Protein AF-A0AA91JWE4-F1 (afdb_monomer_lite)

Foldseek 3Di:
DPDDVVCCCQQAQVPDPDDDDDDDDDPDNLSQLCCLALPNQNNHPNGAHDPPGDGHPPRDQDPLSNLLNVLSVVLVVDPDPVVSVVSVVVSVVSCVVVVPDDDDDDDDDDDDDDPPDDDDVVVVCPPPPPDDPDDDPPPPCPVVVVVVVVVVPVPPDDD

Radius of gyration: 20.92 Å; chains: 1; bounding box: 67×50×46 Å

Secondary structure (DSSP, 8-state):
----HHHIIIIII---S---------SSGGGGHHHH-TTTT-SSSSPPPPTTSPP-TT----HHHHHHHHHHHHHHH---HHHHHHHHHHHHHHHHHH-SS----PPPP-----TT----GGGTGGGSS---TT---TTSSHHHHHHHHHHTSTTS---

Structure (mmCIF, N/CA/C/O backbone):
data_AF-A0AA91JWE4-F1
#
_entry.id   AF-A0AA91JWE4-F1
#
loop_
_atom_site.group_PDB
_atom_site.id
_atom_site.type_symbol
_atom_site.label_atom_id
_atom_site.label_alt_id
_atom_site.label_comp_id
_atom_site.label_asym_id
_atom_site.label_entity_id
_atom_site.label_seq_id
_atom_site.pdbx_PDB_ins_code
_atom_site.Cartn_x
_atom_site.Cartn_y
_atom_site.Cartn_z
_atom_site.occupancy
_atom_site.B_iso_or_equiv
_atom_site.auth_seq_id
_atom_site.auth_comp_id
_atom_site.auth_asym_id
_atom_site.auth_atom_id
_atom_site.pdbx_PDB_model_num
ATOM 1 N N . MET A 1 1 ? 2.831 29.459 9.853 1.00 46.38 1 MET A N 1
ATOM 2 C CA . MET A 1 1 ? 3.226 28.604 8.714 1.00 46.38 1 MET A CA 1
ATOM 3 C C . MET A 1 1 ? 2.037 28.577 7.768 1.00 46.38 1 MET A C 1
ATOM 5 O O . MET A 1 1 ? 0.937 28.346 8.254 1.00 46.38 1 MET A O 1
ATOM 9 N N . VAL A 1 2 ? 2.201 28.927 6.489 1.00 47.72 2 VAL A N 1
ATOM 10 C CA . VAL A 1 2 ? 1.085 28.862 5.530 1.00 47.72 2 VAL A CA 1
ATOM 11 C C . VAL A 1 2 ? 0.763 27.385 5.331 1.00 47.72 2 VAL A C 1
ATOM 13 O O . VAL A 1 2 ? 1.567 26.650 4.766 1.00 47.72 2 VAL A O 1
ATOM 16 N N . ASN A 1 3 ? -0.363 26.944 5.883 1.00 64.94 3 ASN A N 1
ATOM 17 C CA . ASN A 1 3 ? -0.840 25.581 5.717 1.00 64.94 3 ASN A CA 1
ATOM 18 C C . ASN A 1 3 ? -1.345 25.436 4.278 1.00 64.94 3 ASN A C 1
ATOM 20 O O . ASN A 1 3 ? -2.196 26.211 3.838 1.00 64.94 3 ASN A O 1
ATOM 24 N N . ASN A 1 4 ? -0.798 24.487 3.524 1.00 85.94 4 ASN A N 1
ATOM 25 C CA . ASN A 1 4 ? -1.328 24.171 2.206 1.00 85.94 4 ASN A CA 1
ATOM 26 C C . ASN A 1 4 ? -2.654 23.427 2.411 1.00 85.94 4 ASN A C 1
ATOM 28 O O . ASN A 1 4 ? -2.656 22.312 2.925 1.00 85.94 4 ASN A O 1
ATOM 32 N N . ALA A 1 5 ? -3.768 24.038 2.002 1.00 84.69 5 ALA A N 1
ATOM 33 C CA . ALA A 1 5 ? -5.109 23.486 2.195 1.00 84.69 5 ALA A CA 1
ATOM 34 C C . ALA A 1 5 ? -5.274 22.063 1.626 1.00 84.69 5 ALA A C 1
ATOM 36 O O . ALA A 1 5 ? -6.039 21.273 2.173 1.00 84.69 5 ALA A O 1
ATOM 37 N N . LEU A 1 6 ? -4.537 21.710 0.564 1.00 83.81 6 LEU A N 1
ATOM 38 C CA . LEU A 1 6 ? -4.532 20.352 0.020 1.00 83.81 6 LEU A CA 1
ATOM 39 C C . LEU A 1 6 ? -3.857 19.361 0.975 1.00 83.81 6 LEU A C 1
ATOM 41 O O . LEU A 1 6 ? -4.392 18.287 1.221 1.00 83.81 6 LEU A O 1
ATOM 45 N N . ILE A 1 7 ? -2.694 19.723 1.521 1.00 81.12 7 ILE A N 1
ATOM 46 C CA . ILE A 1 7 ? -1.947 18.878 2.465 1.00 81.12 7 ILE A CA 1
ATOM 47 C C . ILE A 1 7 ? -2.776 18.668 3.737 1.00 81.12 7 ILE A C 1
ATOM 49 O O . ILE A 1 7 ? -2.861 17.549 4.237 1.00 81.12 7 ILE A O 1
ATOM 53 N N . ASP A 1 8 ? -3.445 19.720 4.211 1.00 82.38 8 ASP A N 1
ATOM 54 C CA . ASP A 1 8 ? -4.335 19.648 5.369 1.00 82.38 8 ASP A CA 1
ATOM 55 C C . ASP A 1 8 ? -5.512 18.693 5.135 1.00 82.38 8 ASP A C 1
ATOM 57 O O . ASP A 1 8 ? -5.787 17.826 5.966 1.00 82.38 8 ASP A O 1
ATOM 61 N N . LYS A 1 9 ? -6.158 18.788 3.965 1.00 82.88 9 LYS A N 1
ATOM 62 C CA . LYS A 1 9 ? -7.246 17.879 3.594 1.00 82.88 9 LYS A CA 1
ATOM 63 C C . LYS A 1 9 ? -6.785 16.438 3.432 1.00 82.88 9 LYS A C 1
ATOM 65 O O . LYS A 1 9 ? -7.488 15.539 3.875 1.00 82.88 9 LYS A O 1
ATOM 70 N N . LEU A 1 10 ? -5.621 16.206 2.828 1.00 81.31 10 LEU A N 1
ATOM 71 C CA . LEU A 1 10 ? -5.119 14.855 2.583 1.00 81.31 10 LEU A CA 1
ATOM 72 C C . LEU A 1 10 ? -4.718 14.136 3.873 1.00 81.31 10 LEU A C 1
ATOM 74 O O . LEU A 1 10 ? -5.122 12.993 4.068 1.00 81.31 10 LEU A O 1
ATOM 78 N N . PHE A 1 11 ? -3.957 14.795 4.750 1.00 78.06 11 PHE A N 1
ATOM 79 C CA . PHE A 1 11 ? -3.302 14.120 5.876 1.00 78.06 11 PHE A CA 1
ATOM 80 C C . PHE A 1 11 ? -3.928 14.400 7.243 1.00 78.06 11 PHE A C 1
ATOM 82 O O . PHE A 1 11 ? -3.798 13.566 8.137 1.00 78.06 11 PHE A O 1
ATOM 89 N N . ASN A 1 12 ? -4.618 15.533 7.419 1.00 77.56 12 ASN A N 1
ATOM 90 C CA . ASN A 1 12 ? -5.164 15.921 8.722 1.00 77.56 12 ASN A CA 1
ATOM 91 C C . ASN A 1 12 ? -6.672 15.694 8.802 1.00 77.56 12 ASN A C 1
ATOM 93 O O . ASN A 1 12 ? -7.126 14.937 9.657 1.00 77.56 12 ASN A O 1
ATOM 97 N N . SER A 1 13 ? -7.453 16.363 7.946 1.00 78.44 13 SER A N 1
ATOM 98 C CA . SER A 1 13 ? -8.916 16.279 8.026 1.00 78.44 13 SER A CA 1
ATOM 99 C C . SER A 1 13 ? -9.487 15.051 7.325 1.00 78.44 13 SER A C 1
ATOM 101 O O . SER A 1 13 ? -10.559 14.600 7.716 1.00 78.44 13 SER A O 1
ATOM 103 N N . GLN A 1 14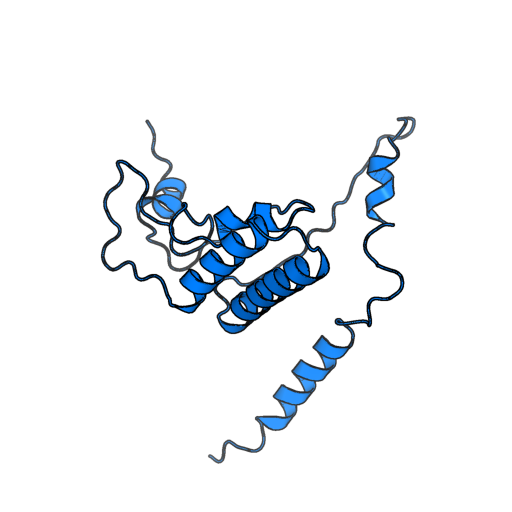 ? -8.792 14.527 6.306 1.00 80.06 14 GLN A N 1
ATOM 104 C CA . GLN A 1 14 ? -9.292 13.472 5.412 1.00 80.06 14 GLN A CA 1
ATOM 105 C C . GLN A 1 14 ? -10.677 13.803 4.826 1.00 80.06 14 GLN A C 1
ATOM 107 O O . GLN A 1 14 ? -11.501 12.929 4.581 1.00 80.06 14 GLN A O 1
ATOM 112 N N . ASP A 1 15 ? -10.922 15.099 4.606 1.00 81.50 15 ASP A N 1
ATOM 113 C CA . ASP A 1 15 ? -12.170 15.644 4.065 1.00 81.50 15 ASP A CA 1
ATOM 114 C C . ASP A 1 15 ? -12.123 15.661 2.529 1.00 81.50 15 ASP A C 1
ATOM 116 O O . ASP A 1 15 ? -11.928 16.709 1.896 1.00 81.50 15 ASP A O 1
ATOM 120 N N . TRP A 1 16 ? -12.194 14.464 1.946 1.00 84.62 16 TRP A N 1
ATOM 121 C CA . TRP A 1 16 ? -12.214 14.214 0.507 1.00 84.62 16 TRP A CA 1
ATOM 122 C C . TRP A 1 16 ? -12.920 12.890 0.193 1.00 84.62 16 TRP A C 1
ATOM 124 O O . TRP A 1 16 ? -12.806 11.919 0.933 1.00 84.62 16 TRP A O 1
ATOM 134 N N . GLU A 1 17 ? -13.616 12.825 -0.942 1.00 84.12 17 GLU A N 1
ATOM 135 C CA . GLU A 1 17 ? -14.265 11.600 -1.424 1.00 84.12 17 GLU A CA 1
ATOM 136 C C . GLU A 1 17 ? -13.304 10.712 -2.219 1.00 84.12 17 GLU A C 1
ATOM 138 O O . GLU A 1 17 ? -13.427 9.489 -2.233 1.00 84.12 17 GLU A O 1
ATOM 143 N N . THR A 1 18 ? -12.341 11.312 -2.922 1.00 85.50 18 THR A N 1
ATOM 144 C CA . THR A 1 18 ? -11.293 10.589 -3.653 1.00 85.50 18 THR A CA 1
ATOM 145 C C . THR A 1 18 ? -10.032 11.438 -3.751 1.00 85.50 18 THR A C 1
ATOM 147 O O . THR A 1 18 ? -10.098 12.640 -4.002 1.00 85.50 18 THR A O 1
ATOM 150 N N . SER A 1 19 ? -8.875 10.798 -3.602 1.00 83.31 19 SER A N 1
ATOM 151 C CA . SER A 1 19 ? -7.570 11.399 -3.857 1.00 83.31 19 SER A CA 1
ATOM 152 C C . SER A 1 19 ? -6.852 10.643 -4.975 1.00 83.31 19 SER A C 1
ATOM 154 O O . SER A 1 19 ? -7.010 9.433 -5.146 1.00 83.31 19 SER A 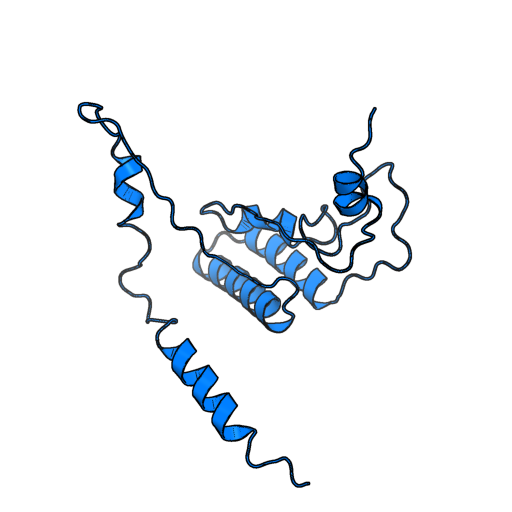O 1
ATOM 156 N N . PHE A 1 20 ? -6.087 11.377 -5.781 1.00 85.25 20 PHE A N 1
ATOM 157 C CA . PHE A 1 20 ? -5.212 10.798 -6.792 1.00 85.25 20 PHE A CA 1
ATOM 158 C C . PHE A 1 20 ? -3.767 10.978 -6.349 1.00 85.25 20 PHE A C 1
ATOM 160 O O . PHE A 1 20 ? -3.337 12.090 -6.043 1.00 85.25 20 PHE A O 1
ATOM 167 N N . GLY A 1 21 ? -3.021 9.881 -6.331 1.00 80.25 21 GLY A N 1
ATOM 168 C CA . GLY A 1 21 ? -1.642 9.868 -5.883 1.00 80.25 21 GLY A CA 1
ATOM 169 C C . GLY A 1 21 ? -0.816 8.832 -6.622 1.00 80.25 21 GLY A C 1
ATOM 170 O O . GLY A 1 21 ? -1.332 7.924 -7.274 1.00 80.25 21 GLY A O 1
ATOM 171 N N . SER A 1 22 ? 0.495 8.982 -6.502 1.00 78.56 22 SER A N 1
ATOM 172 C CA . SER A 1 22 ? 1.475 8.014 -6.971 1.00 78.56 22 SER A CA 1
ATOM 173 C C . SER A 1 22 ? 2.345 7.594 -5.801 1.00 78.56 22 SER A C 1
ATOM 175 O O . SER A 1 22 ? 2.798 8.447 -5.039 1.00 78.56 22 SER A O 1
ATOM 177 N N . PHE A 1 23 ? 2.635 6.306 -5.708 1.00 75.75 23 PHE A N 1
ATOM 178 C CA . PHE A 1 23 ? 3.608 5.765 -4.774 1.00 75.75 23 PHE A CA 1
ATOM 179 C C . PHE A 1 23 ? 4.660 4.991 -5.555 1.00 75.75 23 PHE A C 1
ATOM 181 O O . PHE A 1 23 ? 4.397 4.442 -6.627 1.00 75.75 23 PHE A O 1
ATOM 188 N N . LEU A 1 24 ? 5.869 4.991 -5.015 1.00 73.62 24 LEU A N 1
ATOM 189 C CA . LEU A 1 24 ? 6.975 4.219 -5.546 1.00 73.62 24 LEU A CA 1
ATOM 190 C C . LEU A 1 24 ? 7.173 3.017 -4.634 1.00 73.62 24 LEU A C 1
ATOM 192 O O . LEU A 1 24 ? 7.126 3.144 -3.414 1.00 73.62 24 LEU A O 1
ATOM 196 N N . SER A 1 25 ? 7.382 1.860 -5.247 1.00 74.81 25 SER A N 1
ATOM 197 C CA . SER A 1 25 ? 7.871 0.669 -4.565 1.00 74.81 25 SER A CA 1
ATOM 198 C C . SER A 1 25 ? 9.311 0.451 -4.982 1.00 74.81 25 SER A C 1
ATOM 200 O O . SER A 1 25 ? 9.652 0.648 -6.152 1.00 74.81 25 SER A O 1
ATOM 202 N N . SER A 1 26 ? 10.137 -0.007 -4.053 1.00 78.50 26 SER A N 1
ATOM 203 C CA . SER A 1 26 ? 11.409 -0.625 -4.406 1.00 78.50 26 SER A CA 1
ATOM 204 C C . SER A 1 26 ? 11.190 -2.070 -4.867 1.00 78.50 26 SER A C 1
ATOM 206 O O . SER A 1 26 ? 10.056 -2.546 -4.990 1.00 78.50 26 SER A O 1
ATOM 208 N N . LEU A 1 27 ? 12.294 -2.774 -5.117 1.00 83.75 27 LEU A N 1
ATOM 209 C CA . LEU A 1 27 ? 12.305 -4.219 -5.345 1.00 83.75 27 LEU A CA 1
ATOM 210 C C . LEU A 1 27 ? 11.900 -5.002 -4.086 1.00 83.75 27 LEU A C 1
ATOM 212 O O . LEU A 1 27 ? 11.424 -6.131 -4.186 1.00 83.75 27 LEU A O 1
ATOM 216 N N . GLU A 1 28 ? 12.103 -4.411 -2.911 1.00 86.88 28 GLU A N 1
ATOM 217 C CA . GLU A 1 28 ? 11.710 -4.985 -1.632 1.00 86.88 28 GLU A CA 1
ATOM 218 C C . GLU A 1 28 ? 10.211 -4.689 -1.384 1.00 86.88 28 GLU A C 1
ATOM 220 O O . GLU A 1 28 ? 9.819 -3.520 -1.385 1.00 86.88 28 GLU A O 1
ATOM 225 N N . PRO A 1 29 ? 9.337 -5.712 -1.248 1.00 86.31 29 PRO A N 1
ATOM 226 C CA . PRO A 1 29 ? 7.895 -5.476 -1.143 1.00 86.31 29 PRO A CA 1
ATOM 227 C C . PRO A 1 29 ? 7.431 -4.862 0.188 1.00 86.31 29 PRO A C 1
ATOM 229 O O . PRO A 1 29 ? 6.355 -4.259 0.226 1.00 86.31 29 PRO A O 1
ATOM 232 N N . ASN A 1 30 ? 8.196 -5.013 1.273 1.00 89.12 30 ASN A N 1
ATOM 233 C CA . ASN A 1 30 ? 7.914 -4.411 2.578 1.00 89.12 30 ASN A CA 1
ATOM 234 C C . ASN A 1 30 ? 8.066 -2.883 2.581 1.00 89.12 30 ASN A C 1
ATOM 236 O O . ASN A 1 30 ? 7.495 -2.236 3.455 1.00 89.12 30 ASN A O 1
ATOM 240 N N . ASP A 1 31 ? 8.753 -2.282 1.608 1.00 85.75 31 ASP A N 1
ATOM 241 C CA . ASP A 1 31 ? 8.809 -0.819 1.455 1.00 85.75 31 ASP A CA 1
ATOM 242 C C . ASP A 1 31 ? 7.407 -0.197 1.316 1.00 85.75 31 ASP A C 1
ATOM 244 O O . ASP A 1 31 ? 7.188 0.966 1.658 1.00 85.75 31 ASP A O 1
ATOM 248 N N . LEU A 1 32 ? 6.418 -0.985 0.882 1.00 80.44 32 LEU A N 1
ATOM 249 C CA . LEU A 1 32 ? 5.015 -0.578 0.827 1.00 80.44 32 LEU A CA 1
ATOM 250 C C . LEU A 1 32 ? 4.241 -0.808 2.134 1.00 80.44 32 LEU A C 1
ATOM 252 O O . LEU A 1 32 ? 3.061 -0.474 2.188 1.00 80.44 32 LEU A O 1
ATOM 256 N N . ALA A 1 33 ? 4.843 -1.330 3.204 1.00 85.94 33 ALA A N 1
ATOM 257 C CA . ALA A 1 33 ? 4.144 -1.559 4.473 1.00 85.94 33 ALA A CA 1
ATOM 258 C C . ALA A 1 33 ? 3.515 -0.267 5.020 1.00 85.94 33 ALA A C 1
ATOM 260 O O . ALA A 1 33 ? 2.388 -0.281 5.515 1.00 85.94 33 ALA A O 1
ATOM 261 N N . GLY A 1 34 ? 4.199 0.870 4.854 1.00 80.25 34 GLY A N 1
ATOM 262 C CA . GLY A 1 34 ? 3.690 2.191 5.233 1.00 80.25 34 GLY A CA 1
ATOM 263 C C . GLY A 1 34 ? 2.502 2.679 4.399 1.00 80.25 34 GLY A C 1
ATOM 264 O O . GLY A 1 34 ? 1.889 3.673 4.756 1.00 80.25 34 GLY A O 1
ATOM 265 N N . VAL A 1 35 ? 2.150 2.010 3.298 1.00 80.19 35 VAL A N 1
ATOM 266 C CA . VAL A 1 35 ? 0.922 2.279 2.529 1.00 80.19 35 VAL A CA 1
ATOM 267 C C . VAL A 1 35 ? -0.269 1.511 3.103 1.00 80.19 35 VAL A C 1
ATOM 269 O O . VAL A 1 35 ? -1.383 2.024 3.098 1.00 80.19 35 VAL A O 1
ATOM 272 N N . TRP A 1 36 ? -0.033 0.295 3.599 1.00 81.75 36 TRP A N 1
ATOM 273 C CA . TRP A 1 36 ? -1.083 -0.667 3.944 1.00 81.75 36 TRP A CA 1
ATOM 274 C C . TRP A 1 36 ? -1.345 -0.827 5.442 1.00 81.75 36 TRP A C 1
ATOM 276 O O . TRP A 1 36 ? -2.345 -1.423 5.835 1.00 81.75 36 TRP A O 1
ATOM 286 N N . THR A 1 37 ? -0.442 -0.343 6.292 1.00 81.19 37 THR A N 1
ATOM 287 C CA . THR A 1 37 ? -0.584 -0.463 7.744 1.00 81.19 37 THR A CA 1
ATOM 288 C C . THR A 1 37 ? -1.413 0.689 8.308 1.00 81.19 37 THR A C 1
ATOM 290 O O . THR A 1 37 ? -0.999 1.847 8.315 1.00 81.19 37 THR A O 1
ATOM 293 N N . ALA A 1 38 ? -2.584 0.344 8.842 1.00 75.56 38 ALA A N 1
ATOM 294 C CA . ALA A 1 38 ? -3.535 1.290 9.419 1.00 75.56 38 ALA A CA 1
ATOM 295 C C . ALA A 1 38 ? -2.961 2.098 10.600 1.00 75.56 38 ALA A C 1
ATOM 297 O O . ALA A 1 38 ? -3.363 3.233 10.834 1.00 75.56 38 ALA A O 1
ATOM 298 N N . GLU A 1 39 ? -2.058 1.507 11.385 1.00 70.44 39 GLU A N 1
ATOM 299 C CA . GLU A 1 39 ? -1.532 2.099 12.626 1.00 70.44 39 GLU A CA 1
ATOM 300 C C . GLU A 1 39 ? -0.347 3.048 12.369 1.00 70.44 39 GLU A C 1
ATOM 302 O O . GLU A 1 39 ? -0.240 4.087 13.018 1.00 70.44 39 GLU A O 1
ATOM 307 N N . ASN A 1 40 ? 0.493 2.757 11.369 1.00 62.03 40 ASN A N 1
ATOM 308 C CA . ASN A 1 40 ? 1.755 3.469 11.123 1.00 62.03 40 ASN A CA 1
ATOM 309 C C . ASN A 1 40 ? 1.641 4.611 10.094 1.00 62.03 40 ASN A C 1
ATOM 311 O O . ASN A 1 40 ? 2.631 4.971 9.460 1.00 62.03 40 ASN A O 1
ATOM 315 N N . GLY A 1 41 ? 0.453 5.199 9.929 1.00 57.81 41 GLY A N 1
ATOM 316 C CA . GLY A 1 41 ? 0.258 6.342 9.034 1.00 57.81 41 GLY A CA 1
ATOM 317 C C . GLY A 1 41 ? 0.174 5.960 7.554 1.00 57.81 41 GLY A C 1
ATOM 318 O O . GLY A 1 41 ? 0.803 6.618 6.727 1.00 57.81 41 GLY A O 1
ATOM 319 N N . GLY A 1 42 ? -0.620 4.925 7.242 1.00 60.38 42 GLY A N 1
ATOM 320 C CA . GLY A 1 42 ? -0.936 4.434 5.893 1.00 60.38 42 GLY A CA 1
ATOM 321 C C . GLY A 1 42 ? -1.027 5.529 4.827 1.00 60.38 42 GLY A C 1
ATOM 322 O O . GLY A 1 42 ? -1.995 6.264 4.807 1.00 60.38 42 GLY A O 1
ATOM 323 N N . LEU A 1 43 ? -0.061 5.640 3.913 1.00 64.94 43 LEU A N 1
ATOM 324 C CA . LEU A 1 43 ? 0.083 6.773 2.975 1.00 64.94 43 LEU A CA 1
ATOM 325 C C . LEU A 1 43 ? -1.098 7.043 2.015 1.00 64.94 43 LEU A C 1
ATOM 327 O O . LEU A 1 43 ? -1.085 8.076 1.346 1.00 64.94 43 LEU A O 1
ATOM 331 N N . LEU A 1 44 ? -2.082 6.143 1.891 1.00 67.06 44 LEU A N 1
ATOM 332 C CA . LEU A 1 44 ? -3.142 6.249 0.873 1.00 67.06 44 LEU A CA 1
ATOM 333 C C . LEU A 1 44 ? -4.567 6.193 1.415 1.00 67.06 44 LEU A C 1
ATOM 335 O O . LEU A 1 44 ? -5.420 6.935 0.930 1.00 67.06 44 LEU A O 1
ATOM 339 N N . PHE A 1 45 ? -4.857 5.309 2.368 1.00 69.31 45 PHE A N 1
ATOM 340 C CA . PHE A 1 45 ? -6.223 5.098 2.829 1.00 69.31 45 PHE A CA 1
ATOM 341 C C . PHE A 1 45 ? -6.261 4.881 4.340 1.00 69.31 45 PHE A C 1
ATOM 343 O O . PHE A 1 45 ? -5.375 4.252 4.911 1.00 69.31 45 PHE A O 1
ATOM 350 N N . ASN A 1 46 ? -7.295 5.440 4.974 1.00 78.69 46 ASN A N 1
ATOM 351 C CA . ASN A 1 46 ? -7.583 5.281 6.399 1.00 78.69 46 ASN A CA 1
ATOM 352 C C . ASN A 1 46 ? -6.408 5.645 7.334 1.00 78.69 46 ASN A C 1
ATOM 354 O O . ASN A 1 46 ? -6.142 4.958 8.322 1.00 78.69 46 ASN A O 1
ATOM 358 N N . LEU A 1 47 ? -5.718 6.746 7.024 1.00 77.31 47 LEU A N 1
ATOM 359 C CA . LEU A 1 47 ? -4.587 7.296 7.778 1.00 77.31 47 LEU A CA 1
ATOM 360 C C . LEU A 1 47 ? -4.922 7.424 9.275 1.00 77.31 47 LEU A C 1
ATOM 362 O O . LEU A 1 47 ? -5.924 8.047 9.644 1.00 77.31 47 LEU A O 1
ATOM 366 N N . SER A 1 48 ? -4.071 6.871 10.145 1.00 78.69 48 SER A N 1
ATOM 367 C CA . SER A 1 48 ? -4.151 7.128 11.584 1.00 78.69 48 SER A CA 1
ATOM 368 C C . SER A 1 48 ? -3.829 8.600 11.891 1.00 78.69 48 SER A C 1
ATOM 370 O O . SER A 1 48 ? -2.995 9.212 11.217 1.00 78.69 48 SER A O 1
ATOM 372 N N . PRO A 1 49 ? -4.484 9.206 12.901 1.00 75.81 49 PRO A N 1
ATOM 373 C CA . PRO A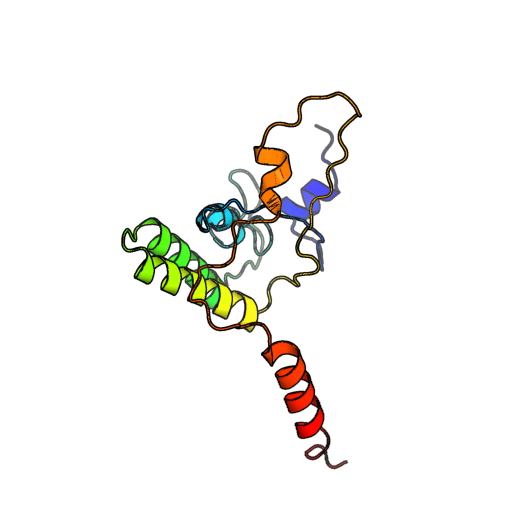 1 49 ? -4.163 10.567 13.306 1.00 75.81 49 PRO A CA 1
ATOM 374 C C . PRO A 1 49 ? -2.733 10.616 13.858 1.00 75.81 49 PRO A C 1
ATOM 376 O O . PRO A 1 49 ? -2.379 9.848 14.754 1.00 75.81 49 PRO A O 1
ATOM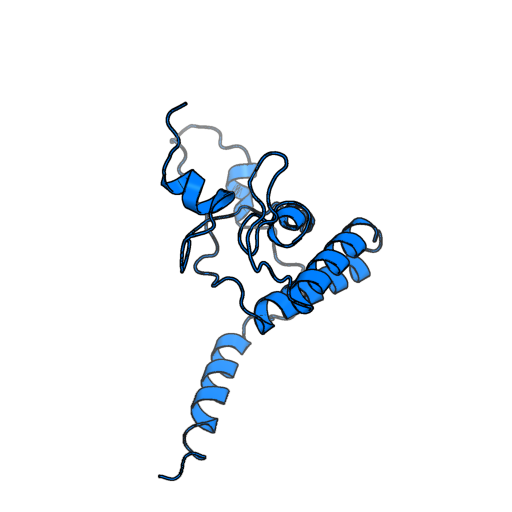 379 N N . GLN A 1 50 ? -1.911 11.526 13.332 1.00 71.75 50 GLN A N 1
ATOM 380 C CA . GLN A 1 50 ? -0.537 11.697 13.803 1.00 71.75 50 GLN A CA 1
ATOM 381 C C . GLN A 1 50 ? -0.487 12.343 15.196 1.00 71.75 50 GLN A C 1
ATOM 383 O O . GLN A 1 50 ? -1.403 13.059 15.612 1.00 71.75 50 GLN A O 1
ATOM 388 N N . ALA A 1 51 ? 0.612 12.116 15.919 1.00 71.31 51 ALA A N 1
ATOM 389 C CA . ALA A 1 51 ? 0.829 12.703 17.237 1.00 71.31 51 ALA A CA 1
ATOM 390 C C . ALA A 1 51 ? 0.715 14.239 17.182 1.00 71.31 51 ALA A C 1
ATOM 392 O O . ALA A 1 51 ? 1.395 14.897 16.399 1.00 71.31 51 ALA A O 1
ATOM 393 N N . GLY A 1 52 ? -0.158 14.810 18.017 1.00 71.62 52 GLY A N 1
ATOM 394 C CA . GLY A 1 52 ? -0.429 16.254 18.051 1.00 71.62 52 GLY A CA 1
ATOM 395 C C . GLY A 1 52 ? -1.575 16.723 17.144 1.00 71.62 52 GLY A C 1
ATOM 396 O O . GLY A 1 52 ? -1.967 17.886 17.232 1.00 71.62 52 GLY A O 1
ATOM 397 N N . HIS A 1 53 ? -2.159 15.839 16.330 1.00 69.25 53 HIS A N 1
ATOM 398 C CA . HIS A 1 53 ? -3.335 16.137 15.512 1.00 69.25 53 HIS A CA 1
ATOM 399 C C . HIS A 1 53 ? -4.630 15.683 16.195 1.00 69.25 53 HIS A C 1
ATOM 401 O O . HIS A 1 53 ? -4.637 14.825 17.080 1.00 69.25 53 HIS A O 1
ATOM 407 N N . LYS A 1 54 ? -5.756 16.295 15.805 1.00 70.75 54 LYS A N 1
ATOM 408 C CA . LYS A 1 54 ? -7.070 15.925 16.344 1.00 70.75 54 LYS A CA 1
ATOM 409 C C . LYS A 1 54 ? -7.412 14.484 15.932 1.00 70.75 54 LYS A C 1
ATOM 411 O O . LYS A 1 54 ? -7.165 14.128 14.780 1.00 70.75 54 LYS A O 1
ATOM 416 N N . PRO A 1 55 ? -8.015 13.675 16.821 1.00 75.19 55 PRO A N 1
ATOM 417 C CA . PRO A 1 55 ? -8.521 12.363 16.444 1.00 75.19 55 PRO A CA 1
ATOM 418 C C . PRO A 1 55 ? -9.526 12.468 15.296 1.00 75.19 55 PRO A C 1
ATOM 420 O O . PRO A 1 55 ? -10.387 13.352 15.296 1.00 75.19 55 PRO A O 1
ATOM 423 N N . ILE A 1 56 ? -9.447 11.536 14.351 1.00 77.44 56 ILE A N 1
ATOM 424 C CA . ILE A 1 56 ? -10.419 11.426 13.264 1.00 77.44 56 ILE A CA 1
ATOM 425 C C . ILE A 1 56 ? -11.677 10.775 13.833 1.00 77.44 56 ILE A C 1
ATOM 427 O O . ILE A 1 56 ? -11.652 9.630 14.293 1.00 77.44 56 ILE A O 1
ATOM 431 N N . GLN A 1 57 ? -12.780 11.518 13.846 1.00 75.88 57 GLN A N 1
ATOM 432 C CA . GLN A 1 57 ? -14.043 11.025 14.384 1.00 75.88 57 GLN A CA 1
ATOM 433 C C . GLN A 1 57 ? -14.605 9.908 13.501 1.00 75.88 57 GLN A C 1
ATOM 435 O O . GLN A 1 57 ? -14.670 10.040 12.284 1.00 75.88 57 GLN A O 1
ATOM 440 N N . GLY A 1 58 ? -15.031 8.804 14.119 1.00 79.12 58 GLY A N 1
ATOM 441 C CA . GLY A 1 58 ? -15.697 7.710 13.407 1.00 79.12 58 GLY A CA 1
ATOM 442 C C . GLY A 1 58 ? -14.784 6.835 12.543 1.00 79.12 58 GLY A C 1
ATOM 443 O O . GLY A 1 58 ? -15.304 6.002 11.801 1.00 79.12 58 GLY A O 1
ATOM 444 N N . ARG A 1 59 ? -13.453 6.975 12.652 1.00 82.12 59 ARG A N 1
ATOM 445 C CA . ARG A 1 59 ? -12.498 6.091 11.974 1.00 82.12 59 ARG A CA 1
ATOM 446 C C . ARG A 1 59 ? -12.762 4.629 12.347 1.00 82.12 59 ARG A C 1
ATOM 448 O O . ARG A 1 59 ? -12.839 4.289 13.527 1.00 82.12 59 ARG A O 1
ATOM 455 N N . LYS A 1 60 ? -12.860 3.761 11.340 1.00 84.88 60 LYS A N 1
ATOM 456 C CA . LYS A 1 60 ? -12.971 2.308 11.501 1.00 84.88 60 LYS A CA 1
ATOM 457 C C . LYS A 1 60 ? -11.934 1.644 10.614 1.00 84.88 60 LYS A C 1
ATOM 459 O O . LYS A 1 60 ? -11.887 1.925 9.423 1.00 84.88 60 LYS A O 1
ATOM 464 N N . VAL A 1 61 ? -11.120 0.777 11.199 1.00 88.25 61 VAL A N 1
ATOM 465 C CA . VAL A 1 61 ? -10.220 -0.101 10.449 1.00 88.25 61 VAL A CA 1
ATOM 466 C C . VAL A 1 61 ? -11.010 -1.353 10.112 1.00 88.25 61 VAL A C 1
ATOM 468 O O . VAL A 1 61 ? -11.594 -1.966 11.004 1.00 88.25 61 VAL A O 1
ATOM 471 N N . ALA A 1 62 ? -11.096 -1.686 8.829 1.00 89.44 62 ALA A N 1
ATOM 472 C CA . ALA A 1 62 ? -11.793 -2.891 8.406 1.00 89.44 62 ALA A CA 1
ATOM 473 C C . ALA A 1 62 ? -10.955 -4.140 8.722 1.00 89.44 62 ALA A C 1
ATOM 475 O O . ALA A 1 62 ? -9.726 -4.082 8.736 1.00 89.44 62 ALA A O 1
ATOM 476 N N . ASP A 1 63 ? -11.606 -5.288 8.915 1.00 92.44 63 ASP A N 1
ATOM 477 C CA . ASP A 1 63 ? -10.904 -6.533 9.263 1.00 92.44 63 ASP A CA 1
ATOM 478 C C . ASP A 1 63 ? -9.859 -6.924 8.210 1.00 92.44 63 ASP A C 1
ATOM 480 O O . ASP A 1 63 ? -8.754 -7.338 8.553 1.00 92.44 63 ASP A O 1
ATOM 484 N N . TRP A 1 64 ? -10.173 -6.725 6.926 1.00 91.62 64 TRP A N 1
ATOM 485 C CA . TRP A 1 64 ? -9.250 -6.991 5.822 1.00 91.62 64 TRP A CA 1
ATOM 486 C C . TRP A 1 64 ? -8.027 -6.066 5.838 1.00 91.62 64 TRP A C 1
ATOM 488 O O . TRP A 1 64 ? -6.932 -6.490 5.486 1.00 91.62 64 TRP A O 1
ATOM 498 N N . GLU A 1 65 ? -8.193 -4.814 6.264 1.00 89.69 65 GLU A N 1
ATOM 499 C CA . GLU A 1 65 ? -7.111 -3.831 6.352 1.00 89.69 65 GLU A CA 1
ATOM 500 C C . GLU A 1 65 ? -6.174 -4.181 7.511 1.00 89.69 65 GLU A C 1
ATOM 502 O O . GLU A 1 65 ? -4.953 -4.219 7.348 1.00 89.69 65 GLU A O 1
ATOM 507 N N . ALA A 1 66 ? -6.752 -4.521 8.667 1.00 90.25 66 ALA A N 1
ATOM 508 C CA . ALA A 1 66 ? -5.995 -5.026 9.803 1.00 90.25 66 ALA A CA 1
ATOM 509 C C . ALA A 1 66 ? -5.237 -6.312 9.437 1.00 90.25 66 ALA A C 1
ATOM 511 O O . ALA A 1 66 ? -4.087 -6.487 9.840 1.00 90.25 66 ALA A O 1
ATOM 512 N N . GLU A 1 67 ? -5.854 -7.196 8.650 1.00 93.06 67 GLU A N 1
ATOM 513 C CA . GLU A 1 67 ? -5.226 -8.434 8.196 1.00 93.06 67 GLU A CA 1
ATOM 514 C C . GLU A 1 67 ? -4.042 -8.181 7.261 1.00 93.06 67 GLU A C 1
ATOM 516 O O . GLU A 1 67 ? -2.974 -8.756 7.467 1.00 93.06 67 GLU A O 1
ATOM 521 N N . ILE A 1 68 ? -4.166 -7.257 6.302 1.00 91.88 68 ILE A N 1
ATOM 522 C CA . ILE A 1 68 ? -3.027 -6.852 5.469 1.00 91.88 68 ILE A CA 1
ATOM 523 C C . ILE A 1 68 ? -1.881 -6.324 6.351 1.00 91.88 68 ILE A C 1
ATOM 525 O O . ILE A 1 68 ? -0.731 -6.722 6.157 1.00 91.88 68 ILE A O 1
ATOM 529 N N . GLY A 1 69 ? -2.170 -5.495 7.359 1.00 90.31 69 GLY A N 1
ATOM 530 C CA . GLY A 1 69 ? -1.150 -5.005 8.295 1.00 90.31 69 GLY A CA 1
ATOM 531 C C . GLY A 1 69 ? -0.429 -6.121 9.068 1.00 90.31 69 GLY A C 1
ATOM 532 O O . GLY A 1 69 ? 0.794 -6.065 9.255 1.00 90.31 69 GLY A O 1
ATOM 533 N N . LYS A 1 70 ? -1.153 -7.176 9.469 1.00 92.94 70 LYS A N 1
ATOM 534 C CA . LYS A 1 70 ? -0.552 -8.370 10.087 1.00 92.94 70 LYS A CA 1
ATOM 535 C C . LYS A 1 70 ? 0.325 -9.133 9.102 1.00 92.94 70 LYS A C 1
ATOM 537 O O . LYS A 1 70 ? 1.440 -9.496 9.464 1.00 92.94 70 LYS A O 1
ATOM 542 N N . LEU A 1 71 ? -0.143 -9.340 7.873 1.00 94.69 71 LEU A N 1
ATOM 543 C CA . LEU A 1 71 ? 0.610 -10.035 6.827 1.00 94.69 71 LEU A CA 1
ATOM 544 C C . LEU A 1 71 ? 1.916 -9.304 6.491 1.00 94.69 71 LEU A C 1
ATOM 546 O O . LEU A 1 71 ? 2.952 -9.948 6.377 1.00 94.69 71 LEU A O 1
ATOM 550 N N . TYR A 1 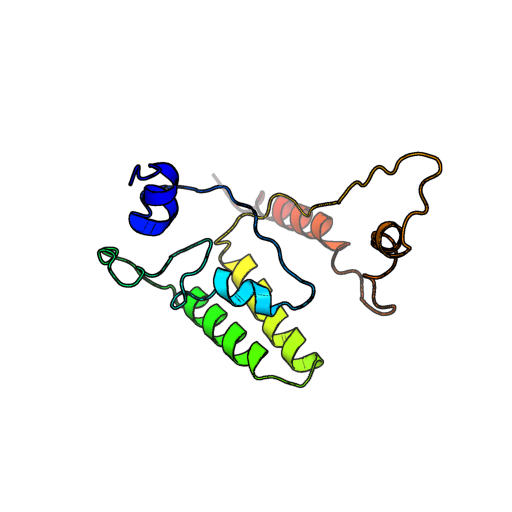72 ? 1.913 -7.969 6.415 1.00 92.31 72 TYR A N 1
ATOM 551 C CA . TYR A 1 72 ? 3.148 -7.188 6.256 1.00 92.31 72 TYR A CA 1
ATOM 552 C C . TYR A 1 72 ? 4.113 -7.390 7.432 1.00 92.31 72 TYR A C 1
ATOM 554 O O . TYR A 1 72 ? 5.303 -7.621 7.230 1.00 92.31 72 TYR A O 1
ATOM 562 N N . SER A 1 73 ? 3.597 -7.385 8.664 1.00 92.25 73 SER A N 1
ATOM 563 C CA . SER A 1 73 ? 4.416 -7.638 9.857 1.00 92.25 73 SER A CA 1
ATOM 564 C C . SER A 1 73 ? 5.010 -9.054 9.866 1.00 92.25 73 SER A C 1
ATOM 566 O O . SER A 1 73 ? 6.168 -9.234 10.235 1.00 92.25 73 SER A O 1
ATOM 568 N N . GLN A 1 74 ? 4.239 -10.054 9.429 1.00 94.88 74 GLN A N 1
ATOM 569 C CA . GLN A 1 74 ? 4.696 -11.437 9.272 1.00 94.88 74 GLN A CA 1
ATOM 570 C C . GLN A 1 74 ? 5.745 -11.565 8.163 1.00 94.88 74 GLN A C 1
ATOM 572 O O . GLN A 1 74 ? 6.773 -12.204 8.366 1.00 94.88 74 GLN A O 1
ATOM 577 N N . ALA A 1 75 ? 5.526 -10.928 7.010 1.00 93.81 75 ALA A N 1
ATOM 578 C CA . ALA A 1 75 ? 6.459 -10.958 5.889 1.00 93.81 75 ALA A CA 1
ATOM 579 C C . ALA A 1 75 ? 7.813 -10.324 6.238 1.00 93.81 75 ALA A C 1
ATOM 581 O O . ALA A 1 75 ? 8.845 -10.808 5.778 1.00 93.81 75 ALA A O 1
ATOM 582 N N . ALA A 1 76 ? 7.819 -9.286 7.081 1.00 92.81 76 ALA A N 1
ATOM 583 C CA . ALA A 1 76 ? 9.039 -8.659 7.584 1.00 92.81 76 ALA A CA 1
ATOM 584 C C . ALA A 1 76 ? 9.859 -9.573 8.517 1.00 92.81 76 ALA A C 1
ATOM 586 O O . ALA A 1 76 ? 11.065 -9.378 8.661 1.00 92.81 76 ALA A O 1
ATOM 587 N N . GLN A 1 77 ? 9.219 -10.558 9.154 1.00 94.94 77 GLN A N 1
ATOM 588 C CA . GLN A 1 77 ? 9.846 -11.504 10.087 1.00 94.94 77 GLN A CA 1
ATOM 589 C C . GLN A 1 77 ? 10.169 -12.864 9.443 1.00 94.94 77 GLN A C 1
ATOM 591 O O . GLN A 1 77 ? 10.815 -13.700 10.074 1.00 94.94 77 GLN A O 1
ATOM 596 N N . GLU A 1 78 ? 9.725 -13.102 8.206 1.00 96.69 78 GLU A N 1
ATOM 597 C CA . GLU A 1 78 ? 9.943 -14.353 7.478 1.00 96.69 78 GLU A CA 1
ATOM 598 C C . GLU A 1 78 ? 11.227 -14.292 6.637 1.00 96.69 78 GLU A C 1
ATOM 600 O O . GLU A 1 78 ? 11.425 -13.391 5.818 1.00 96.69 78 GLU A O 1
ATOM 605 N N . PHE A 1 79 ? 12.089 -15.294 6.817 1.00 94.94 79 PHE A N 1
ATOM 606 C CA . PHE A 1 79 ? 13.389 -15.393 6.149 1.00 94.94 79 PHE A CA 1
ATOM 607 C C . PHE A 1 79 ? 13.376 -16.380 4.977 1.00 94.94 79 PHE A C 1
ATOM 609 O O . PHE A 1 79 ? 14.241 -16.303 4.104 1.00 94.94 79 PHE A O 1
ATOM 616 N N . ASP A 1 80 ? 12.406 -17.295 4.931 1.00 97.12 80 ASP A N 1
ATOM 617 C CA . ASP A 1 80 ? 12.199 -18.185 3.794 1.00 97.12 80 ASP A CA 1
ATOM 618 C C . ASP A 1 80 ? 11.532 -17.427 2.638 1.00 97.12 80 ASP A C 1
ATOM 620 O O . ASP A 1 80 ? 10.417 -16.910 2.750 1.00 97.12 80 ASP A O 1
ATOM 624 N N . GLU A 1 81 ? 12.211 -17.369 1.493 1.00 94.56 81 GLU A N 1
ATOM 625 C CA . GLU A 1 81 ? 11.749 -16.598 0.338 1.00 94.56 81 GLU A CA 1
ATOM 626 C C . GLU A 1 81 ? 10.407 -17.100 -0.213 1.00 94.56 81 GLU A C 1
ATOM 628 O O . GLU A 1 81 ? 9.553 -16.294 -0.597 1.00 94.56 81 GLU A O 1
ATOM 633 N N . ALA A 1 82 ? 10.189 -18.418 -0.237 1.00 96.56 82 ALA A N 1
ATOM 634 C CA . ALA A 1 82 ? 8.969 -19.003 -0.778 1.00 96.56 82 ALA A CA 1
ATOM 635 C C . ALA A 1 82 ? 7.766 -18.698 0.123 1.00 96.56 82 ALA A C 1
ATOM 637 O O . ALA A 1 82 ? 6.703 -18.317 -0.378 1.00 96.56 82 ALA A O 1
ATOM 638 N N . LYS A 1 83 ? 7.944 -18.789 1.445 1.00 97.25 83 LYS A N 1
ATOM 639 C CA . LYS A 1 83 ? 6.923 -18.397 2.424 1.00 97.25 83 LYS A CA 1
ATOM 640 C C . LYS A 1 83 ? 6.651 -16.901 2.372 1.00 97.25 83 LYS A C 1
ATOM 642 O O . LYS A 1 83 ? 5.494 -16.503 2.263 1.00 97.25 83 LYS A O 1
ATOM 647 N N . ARG A 1 84 ? 7.695 -16.070 2.343 1.00 96.12 84 ARG A N 1
ATOM 648 C CA . ARG A 1 84 ? 7.555 -14.612 2.249 1.00 96.12 84 ARG A CA 1
ATOM 649 C C . ARG A 1 84 ? 6.798 -14.196 0.986 1.00 96.12 84 ARG A C 1
ATOM 651 O O . ARG A 1 84 ? 5.916 -13.342 1.039 1.00 96.12 84 ARG A O 1
ATOM 658 N N . LYS A 1 85 ? 7.081 -14.846 -0.147 1.00 95.12 85 LYS A N 1
ATOM 659 C CA . LYS A 1 85 ? 6.347 -14.641 -1.403 1.00 95.12 85 LYS A CA 1
ATOM 660 C C . LYS A 1 85 ? 4.869 -15.009 -1.277 1.00 95.12 85 LYS A C 1
ATOM 662 O O . LYS A 1 85 ? 4.031 -14.280 -1.800 1.00 95.12 85 LYS A O 1
ATOM 667 N N . ALA A 1 86 ? 4.544 -16.113 -0.604 1.00 97.31 86 ALA A N 1
ATOM 668 C CA . ALA A 1 86 ? 3.157 -16.511 -0.376 1.00 97.31 86 ALA A CA 1
ATOM 669 C C . ALA A 1 86 ? 2.403 -15.488 0.492 1.00 97.31 86 ALA A C 1
ATOM 671 O O . ALA A 1 86 ? 1.268 -15.146 0.170 1.00 97.31 86 ALA A O 1
ATOM 672 N N . ILE A 1 87 ? 3.054 -14.936 1.521 1.00 97.12 87 ILE A N 1
ATOM 673 C CA . ILE A 1 87 ? 2.471 -13.892 2.376 1.00 97.12 87 ILE A CA 1
ATOM 674 C C . ILE A 1 87 ? 2.146 -12.634 1.552 1.00 97.12 87 ILE A C 1
ATOM 676 O O . ILE A 1 87 ? 1.018 -12.148 1.589 1.00 97.12 87 ILE A O 1
ATOM 680 N N . TYR A 1 88 ? 3.085 -12.142 0.734 1.00 95.19 88 TYR A N 1
ATOM 681 C CA . TYR A 1 88 ? 2.825 -10.989 -0.143 1.00 95.19 88 TYR A CA 1
ATOM 682 C C . TYR A 1 88 ? 1.811 -11.271 -1.260 1.00 95.19 88 TYR A C 1
ATOM 684 O O . TYR A 1 88 ? 1.132 -10.358 -1.724 1.00 95.19 88 TYR A O 1
ATOM 692 N N . ALA A 1 89 ? 1.679 -12.518 -1.714 1.00 95.50 89 ALA A N 1
ATOM 693 C CA . ALA A 1 89 ? 0.623 -12.877 -2.656 1.00 95.50 89 ALA A CA 1
ATOM 694 C C . ALA A 1 89 ? -0.767 -12.738 -2.012 1.00 95.50 89 ALA A C 1
ATOM 696 O O . ALA A 1 89 ? -1.705 -12.289 -2.671 1.00 95.50 89 ALA A O 1
ATOM 697 N N . GLU A 1 90 ? -0.892 -13.060 -0.723 1.00 96.25 90 GLU A N 1
ATOM 698 C CA . GLU A 1 90 ? -2.151 -12.915 0.005 1.00 96.25 90 GLU A CA 1
ATOM 699 C C . GLU A 1 90 ? -2.515 -11.445 0.247 1.00 96.25 90 GLU A C 1
ATOM 701 O O . GLU A 1 90 ? -3.674 -11.069 0.065 1.00 96.25 90 GLU A O 1
ATOM 706 N N . THR A 1 91 ? -1.539 -10.5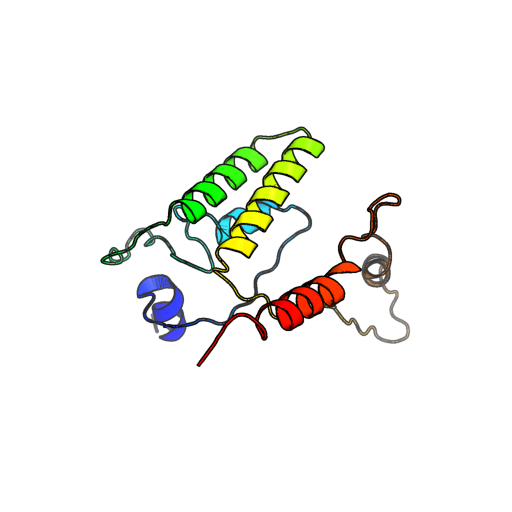76 0.545 1.00 92.81 91 THR A N 1
ATOM 707 C CA . THR A 1 91 ? -1.810 -9.129 0.643 1.00 92.81 91 THR A CA 1
ATOM 708 C C . THR A 1 91 ? -2.336 -8.571 -0.678 1.00 92.81 91 THR A C 1
ATOM 710 O O . THR A 1 91 ? -3.312 -7.820 -0.689 1.00 92.81 91 THR A O 1
ATOM 713 N N . GLN A 1 92 ? -1.754 -8.992 -1.807 1.00 91.88 92 GLN A N 1
ATOM 714 C CA . GLN A 1 92 ? -2.233 -8.618 -3.138 1.00 91.88 92 GLN A CA 1
ATOM 715 C C . GLN A 1 92 ? -3.636 -9.166 -3.412 1.00 91.88 92 GLN A C 1
ATOM 717 O O . GLN A 1 92 ? -4.467 -8.447 -3.962 1.00 91.88 92 GLN A O 1
ATOM 722 N N . ARG A 1 93 ? -3.932 -10.408 -3.012 1.00 95.25 93 ARG A N 1
ATOM 723 C CA . ARG A 1 93 ? -5.266 -11.004 -3.164 1.00 95.25 93 ARG A CA 1
ATOM 724 C C . ARG A 1 93 ? -6.324 -10.193 -2.414 1.00 95.25 93 ARG A C 1
ATOM 726 O O . ARG A 1 93 ? -7.336 -9.840 -3.013 1.00 95.25 93 ARG A O 1
ATOM 733 N N . LEU A 1 94 ? -6.066 -9.856 -1.149 1.00 93.69 94 LEU A N 1
ATOM 734 C CA . LEU A 1 94 ? -6.959 -9.038 -0.324 1.00 93.69 94 LEU A CA 1
ATOM 735 C C . LEU A 1 94 ? -7.142 -7.635 -0.918 1.00 93.69 94 LEU A C 1
ATOM 737 O O . LEU A 1 94 ? -8.271 -7.177 -1.080 1.00 93.69 94 LEU A O 1
ATOM 741 N N . ALA A 1 95 ? -6.056 -6.978 -1.328 1.00 89.69 95 ALA A N 1
ATOM 742 C CA . ALA A 1 95 ? -6.124 -5.668 -1.974 1.00 89.69 95 ALA A CA 1
ATOM 743 C C . ALA A 1 95 ? -6.988 -5.680 -3.251 1.00 89.69 95 ALA A C 1
ATOM 745 O O . ALA A 1 95 ? -7.728 -4.732 -3.504 1.00 89.69 95 ALA A O 1
ATOM 746 N N . GLN A 1 96 ? -6.932 -6.756 -4.043 1.00 91.31 96 GLN A N 1
ATOM 747 C CA . GLN A 1 96 ? -7.743 -6.906 -5.258 1.00 91.31 96 GLN A CA 1
ATOM 748 C C . GLN A 1 96 ? -9.191 -7.340 -4.986 1.00 91.31 96 GLN A C 1
ATOM 750 O O . GLN A 1 96 ? -10.056 -7.136 -5.834 1.00 91.31 96 GLN A O 1
ATOM 755 N N . GLU A 1 97 ? -9.469 -7.942 -3.830 1.00 94.50 97 GLU A N 1
ATOM 756 C CA . GLU A 1 97 ? -10.824 -8.314 -3.415 1.00 94.50 97 GLU A CA 1
ATOM 757 C C . GLU A 1 97 ? -11.606 -7.102 -2.897 1.00 94.50 97 GLU A C 1
ATOM 759 O O . GLU A 1 97 ? -12.747 -6.885 -3.303 1.00 94.50 97 GLU A O 1
ATOM 764 N N . TYR A 1 98 ? -10.975 -6.293 -2.041 1.00 91.88 98 TYR A N 1
ATOM 765 C CA . TYR A 1 98 ? -11.615 -5.144 -1.395 1.00 91.88 98 TYR A CA 1
ATOM 766 C C . TYR A 1 98 ? -11.448 -3.829 -2.165 1.00 91.88 98 TYR A C 1
ATOM 768 O O . TYR A 1 98 ? -12.187 -2.883 -1.905 1.00 91.88 98 TYR A O 1
ATOM 776 N N . LEU A 1 99 ? -10.516 -3.774 -3.126 1.00 90.25 99 LEU A N 1
ATOM 777 C CA . LEU A 1 99 ? -10.285 -2.646 -4.038 1.00 90.25 99 LEU A CA 1
ATOM 778 C C . LEU A 1 99 ? -10.235 -1.267 -3.345 1.00 90.25 99 LEU A C 1
ATOM 780 O O . LEU A 1 99 ? -10.924 -0.342 -3.781 1.00 90.25 99 LEU A O 1
ATOM 784 N N . PRO A 1 100 ? -9.401 -1.071 -2.302 1.00 85.69 100 PRO A N 1
ATOM 785 C CA . PRO A 1 100 ? -9.285 0.236 -1.652 1.00 85.69 100 PRO A CA 1
ATOM 786 C C . PRO A 1 100 ? -8.619 1.287 -2.549 1.00 85.69 100 PRO A C 1
ATOM 788 O O . PRO A 1 100 ? -8.736 2.484 -2.303 1.00 85.69 100 PRO A O 1
ATOM 791 N N . CYS A 1 101 ? -7.903 0.853 -3.588 1.00 85.25 101 CYS A N 1
ATOM 792 C CA . CYS A 1 101 ? -7.259 1.713 -4.570 1.00 85.25 101 CYS A CA 1
ATOM 793 C C . CYS A 1 101 ? -7.525 1.184 -5.980 1.00 85.25 101 CYS A C 1
ATOM 795 O O . CYS A 1 101 ? -7.476 -0.021 -6.229 1.00 85.25 101 CYS A O 1
ATOM 797 N N . ILE A 1 102 ? -7.742 2.101 -6.922 1.00 87.69 102 ILE A N 1
ATOM 798 C CA . ILE A 1 102 ? -7.857 1.778 -8.344 1.00 87.69 102 ILE A CA 1
ATOM 799 C C . ILE A 1 102 ? -6.498 2.035 -8.997 1.00 87.69 102 ILE A C 1
ATOM 801 O O . ILE A 1 102 ? -6.069 3.180 -9.146 1.00 87.69 102 ILE A O 1
ATOM 805 N N . TYR A 1 103 ? -5.809 0.964 -9.391 1.00 85.44 103 TYR A N 1
ATOM 806 C CA . TYR A 1 103 ? -4.520 1.054 -10.077 1.00 85.44 103 TYR A CA 1
ATOM 807 C C . TYR A 1 103 ? -4.715 1.533 -11.520 1.00 85.44 103 TYR A C 1
ATOM 809 O O . TYR A 1 103 ? -5.347 0.843 -12.318 1.00 85.44 103 TYR A O 1
ATOM 817 N N . LEU A 1 104 ? -4.164 2.703 -11.863 1.00 86.81 104 LEU A N 1
ATOM 818 C CA . LEU A 1 104 ? -4.321 3.283 -13.205 1.00 86.81 104 LEU A CA 1
ATOM 819 C C . LEU A 1 104 ? -3.175 2.934 -14.157 1.00 86.81 104 LEU A C 1
ATOM 821 O O . LEU A 1 104 ? -3.414 2.596 -15.313 1.00 86.81 104 LEU A O 1
ATOM 825 N N . ILE A 1 105 ? -1.929 3.052 -13.693 1.00 81.81 105 ILE A N 1
ATOM 826 C CA . ILE A 1 105 ? -0.743 2.926 -14.544 1.00 81.81 105 ILE A CA 1
ATOM 827 C C . ILE A 1 105 ? 0.350 2.114 -13.854 1.00 81.81 105 ILE A C 1
ATOM 829 O O . ILE A 1 105 ? 0.597 2.277 -12.661 1.00 81.81 105 ILE A O 1
ATOM 833 N N . ASN A 1 106 ? 1.043 1.283 -14.634 1.00 80.75 106 ASN A N 1
ATOM 834 C CA . ASN A 1 106 ? 2.372 0.795 -14.289 1.00 80.75 106 ASN A CA 1
ATOM 835 C C . ASN A 1 106 ? 3.386 1.591 -15.117 1.00 80.75 106 ASN A C 1
ATOM 837 O O . ASN A 1 106 ? 3.279 1.647 -16.345 1.00 80.75 106 ASN A O 1
ATOM 841 N N . ARG A 1 107 ? 4.314 2.275 -14.449 1.00 70.06 107 ARG A N 1
ATOM 842 C CA . ARG A 1 107 ? 5.167 3.285 -15.077 1.00 70.06 107 ARG A CA 1
ATOM 843 C C . ARG A 1 107 ? 6.223 2.615 -15.951 1.00 70.06 107 ARG A C 1
ATOM 845 O O . ARG A 1 107 ? 7.017 1.814 -15.472 1.00 70.06 107 ARG A O 1
ATOM 852 N N . LEU A 1 108 ? 6.247 2.975 -17.231 1.00 80.19 108 LEU A N 1
ATOM 853 C CA . LEU A 1 108 ? 7.401 2.730 -18.089 1.00 80.19 108 LEU A CA 1
ATOM 854 C C . LEU A 1 108 ? 8.256 3.995 -18.086 1.00 80.19 108 LEU A C 1
ATOM 856 O O . LEU A 1 108 ? 7.776 5.070 -18.441 1.00 80.19 108 LEU A O 1
ATOM 860 N N . GLU A 1 109 ? 9.510 3.866 -17.666 1.00 77.81 109 GLU A N 1
ATOM 861 C CA . GLU A 1 109 ? 10.457 4.980 -17.654 1.00 77.81 109 GLU A CA 1
ATOM 862 C C . GLU A 1 109 ? 11.108 5.132 -19.032 1.00 77.81 109 GLU A C 1
ATOM 864 O O . GLU A 1 109 ? 11.639 4.169 -19.594 1.00 77.81 109 GLU A O 1
ATOM 869 N N . MET A 1 110 ? 11.090 6.351 -19.574 1.00 82.88 110 MET A N 1
ATOM 870 C CA . MET A 1 110 ? 11.791 6.702 -20.808 1.00 82.88 110 MET A CA 1
ATOM 871 C C . MET A 1 110 ? 12.961 7.621 -20.471 1.00 82.88 110 MET A C 1
ATOM 873 O O . MET A 1 110 ? 12.767 8.702 -19.920 1.00 82.88 110 MET A O 1
ATOM 877 N N . MET A 1 111 ? 14.173 7.198 -20.823 1.00 81.62 111 MET A N 1
ATOM 878 C CA . MET A 1 111 ? 15.383 7.990 -20.625 1.00 81.62 111 MET A CA 1
ATOM 879 C C . MET A 1 111 ? 15.949 8.429 -21.974 1.00 81.62 111 MET A C 1
ATOM 881 O O . MET A 1 111 ? 16.126 7.610 -22.875 1.00 81.62 111 MET A O 1
ATOM 885 N N . ALA A 1 112 ? 16.253 9.720 -22.097 1.00 82.88 112 ALA A N 1
ATOM 886 C CA . ALA A 1 112 ? 16.991 10.279 -23.221 1.00 82.88 112 ALA A CA 1
ATOM 887 C C . ALA A 1 112 ? 18.388 10.686 -22.746 1.00 82.88 112 ALA A C 1
ATOM 889 O O . ALA A 1 112 ? 18.541 11.317 -21.700 1.00 82.88 112 ALA A O 1
ATOM 890 N N . VAL A 1 113 ? 19.407 10.309 -23.511 1.00 82.75 113 VAL A N 1
ATOM 891 C CA . VAL A 1 113 ? 20.814 10.548 -23.186 1.00 82.75 113 VAL A CA 1
ATOM 892 C C . VAL A 1 113 ? 21.451 11.304 -24.349 1.00 82.75 113 VAL A C 1
ATOM 894 O O . VAL A 1 113 ? 21.155 11.020 -25.509 1.00 82.75 113 VAL A O 1
ATOM 897 N N . ARG A 1 114 ? 22.295 12.301 -24.049 1.00 84.25 114 ARG A N 1
ATOM 898 C CA . ARG A 1 114 ? 22.964 13.108 -25.079 1.00 84.25 114 ARG A CA 1
ATOM 899 C C . ARG A 1 114 ? 23.933 12.242 -25.879 1.00 84.25 114 ARG A C 1
ATOM 901 O O . ARG A 1 114 ? 24.707 11.481 -25.293 1.00 84.25 114 ARG A O 1
ATOM 908 N N . ASP A 1 115 ? 23.963 12.447 -27.190 1.00 81.12 115 ASP A N 1
ATOM 909 C CA . ASP A 1 115 ? 24.966 11.832 -28.052 1.00 81.12 115 ASP A CA 1
ATOM 910 C C . ASP A 1 115 ? 26.401 12.143 -27.565 1.00 81.12 115 ASP A C 1
ATOM 912 O O . ASP A 1 115 ? 26.714 13.250 -27.096 1.00 81.12 115 ASP A O 1
ATOM 916 N N . GLY A 1 116 ? 27.252 11.119 -27.587 1.00 80.38 116 GLY A N 1
ATOM 917 C CA . GLY A 1 116 ? 28.629 11.151 -27.086 1.00 80.38 116 GLY A CA 1
ATOM 918 C C . GLY A 1 116 ? 28.810 11.051 -25.563 1.00 80.38 116 GLY A C 1
ATOM 919 O O . GLY A 1 116 ? 29.950 11.048 -25.098 1.00 80.38 116 GLY A O 1
ATOM 920 N N . THR A 1 117 ? 27.743 10.951 -24.762 1.00 79.69 117 THR A N 1
ATOM 921 C CA . THR A 1 117 ? 27.889 10.661 -23.322 1.00 79.69 117 THR A CA 1
ATOM 922 C C . THR A 1 117 ? 27.987 9.154 -23.078 1.00 79.69 117 THR A C 1
ATOM 924 O O . THR A 1 117 ? 27.194 8.370 -23.600 1.00 79.69 117 THR A O 1
ATOM 927 N N . LYS A 1 118 ? 28.974 8.718 -22.279 1.00 73.94 118 LYS A N 1
ATOM 928 C CA . LYS A 1 118 ? 29.050 7.320 -21.829 1.00 73.94 118 LYS A CA 1
ATOM 929 C C . LYS A 1 118 ? 27.898 7.057 -20.864 1.00 73.94 118 LYS A C 1
ATOM 931 O O . LYS A 1 118 ? 27.945 7.456 -19.704 1.00 73.94 118 LYS A O 1
ATOM 936 N N . CYS A 1 119 ? 26.865 6.395 -21.369 1.00 61.28 119 CYS A N 1
ATOM 937 C CA . CYS A 1 119 ? 25.741 5.943 -20.571 1.00 61.28 119 CYS A CA 1
ATOM 938 C C . CYS A 1 119 ? 26.199 4.801 -19.639 1.00 61.28 119 CYS A C 1
ATOM 940 O O . CYS A 1 119 ? 26.787 3.830 -20.129 1.00 61.28 119 CYS A O 1
ATOM 942 N N . PRO A 1 120 ? 25.981 4.890 -18.314 1.00 63.91 120 PRO A N 1
ATOM 943 C CA . PRO A 1 120 ? 26.273 3.781 -17.416 1.00 63.91 120 PRO A CA 1
ATOM 944 C C . PRO A 1 120 ? 25.352 2.584 -17.736 1.00 63.91 120 PRO A C 1
ATOM 946 O O . PRO A 1 120 ? 24.176 2.791 -18.042 1.00 63.91 120 PRO A O 1
ATOM 949 N N . PRO A 1 121 ? 25.830 1.326 -17.629 1.00 59.16 121 PRO A N 1
ATOM 950 C CA . PRO A 1 121 ? 25.047 0.135 -17.989 1.00 59.16 121 PRO A CA 1
ATOM 951 C C . PRO A 1 121 ? 23.691 0.020 -17.273 1.00 59.16 121 PRO A C 1
ATOM 953 O O . PRO A 1 121 ? 22.753 -0.562 -17.817 1.00 59.16 121 PRO A O 1
ATOM 956 N N . SER A 1 122 ? 23.560 0.610 -16.079 1.00 57.53 122 SER A N 1
ATOM 957 C CA . SER A 1 122 ? 22.320 0.633 -15.293 1.00 57.53 122 SER A CA 1
ATOM 958 C C . SER A 1 122 ? 21.149 1.319 -16.006 1.00 57.53 122 SER A C 1
ATOM 960 O O . SER A 1 122 ? 20.007 0.919 -15.807 1.00 57.53 122 SER A O 1
ATOM 962 N N . ALA A 1 123 ? 21.412 2.294 -16.880 1.00 53.62 123 ALA A N 1
ATOM 963 C CA . ALA A 1 123 ? 20.378 2.973 -17.663 1.00 53.62 123 ALA A CA 1
ATOM 964 C C . ALA A 1 123 ? 19.893 2.152 -18.878 1.00 53.62 123 ALA A C 1
ATOM 966 O O . ALA A 1 123 ? 18.821 2.418 -19.413 1.00 53.62 123 ALA A O 1
ATOM 967 N N . ILE A 1 124 ? 20.647 1.125 -19.290 1.00 50.66 124 ILE A N 1
ATOM 968 C CA . ILE A 1 124 ? 20.297 0.214 -20.397 1.00 50.66 124 ILE A CA 1
ATOM 969 C C . ILE A 1 124 ? 19.552 -1.032 -19.869 1.00 50.66 124 ILE A C 1
ATOM 971 O O . ILE A 1 124 ? 18.754 -1.643 -20.582 1.00 50.66 124 ILE A O 1
ATOM 975 N N . ALA A 1 125 ? 19.763 -1.394 -18.598 1.00 48.59 125 ALA A N 1
ATOM 976 C CA . ALA A 1 125 ? 19.306 -2.649 -17.999 1.00 48.59 125 ALA A CA 1
ATOM 977 C C . ALA A 1 125 ? 17.803 -2.734 -17.654 1.00 48.59 125 ALA A C 1
ATOM 979 O O . ALA A 1 125 ? 17.338 -3.825 -17.323 1.00 48.59 125 ALA A O 1
ATOM 980 N N . SER A 1 126 ? 17.006 -1.661 -17.784 1.00 45.41 126 SER A N 1
ATOM 981 C CA . SER A 1 126 ? 15.560 -1.739 -17.473 1.00 45.41 126 SER A CA 1
ATOM 982 C C . SER A 1 126 ? 14.769 -2.664 -18.415 1.00 45.41 126 SER A C 1
ATOM 984 O O . SER A 1 126 ? 13.605 -2.963 -18.159 1.00 45.41 126 SER A O 1
ATOM 986 N N . LYS A 1 127 ? 15.404 -3.178 -19.481 1.00 40.16 127 LYS A N 1
ATOM 987 C CA . LYS A 1 127 ? 14.796 -4.093 -20.456 1.00 40.16 127 LYS A CA 1
ATOM 988 C C . LYS A 1 127 ? 15.051 -5.594 -20.246 1.00 40.16 127 LYS A C 1
ATOM 990 O O . LYS A 1 127 ? 14.533 -6.359 -21.053 1.00 40.16 127 LYS A O 1
ATOM 995 N N . ALA A 1 128 ? 15.796 -6.051 -19.229 1.00 36.06 128 ALA A N 1
ATOM 996 C CA . ALA A 1 128 ? 16.292 -7.442 -19.247 1.00 36.06 128 ALA A CA 1
ATOM 997 C C . ALA A 1 128 ? 16.080 -8.336 -18.003 1.00 36.06 128 ALA A C 1
ATOM 999 O O . ALA A 1 128 ? 16.378 -9.521 -18.114 1.00 36.06 128 ALA A O 1
ATOM 1000 N N . SER A 1 129 ? 15.573 -7.875 -16.849 1.00 37.62 129 SER A N 1
ATOM 1001 C CA . SER A 1 129 ? 15.684 -8.690 -15.612 1.00 37.62 129 SER A CA 1
ATOM 1002 C C . SER A 1 129 ? 14.406 -9.211 -14.942 1.00 37.62 129 SER A C 1
ATOM 1004 O O . SER A 1 129 ? 14.536 -9.915 -13.948 1.00 37.62 129 SER A O 1
ATOM 1006 N N . ASN A 1 130 ? 13.188 -8.953 -15.431 1.00 42.06 130 ASN A N 1
ATOM 1007 C CA . ASN A 1 130 ? 11.975 -9.314 -14.667 1.00 42.06 130 ASN A CA 1
ATOM 1008 C C . ASN A 1 130 ? 11.132 -10.437 -15.288 1.00 42.06 130 ASN A C 1
ATOM 1010 O O . ASN A 1 130 ? 9.905 -10.371 -15.309 1.00 42.06 130 ASN A O 1
ATOM 1014 N N . THR A 1 131 ? 11.771 -11.505 -15.763 1.00 35.38 131 THR A N 1
ATOM 1015 C CA . THR A 1 131 ? 11.082 -12.792 -15.952 1.00 35.38 131 THR A CA 1
ATOM 1016 C C . THR A 1 131 ? 11.954 -13.932 -15.425 1.00 35.38 131 THR A C 1
ATOM 1018 O O . THR A 1 131 ? 12.972 -14.252 -16.035 1.00 35.38 131 THR A O 1
ATOM 1021 N N . PRO A 1 132 ? 11.584 -14.570 -14.298 1.00 34.59 132 PRO A N 1
ATOM 1022 C CA . PRO A 1 132 ? 12.161 -15.853 -13.923 1.00 34.59 132 PRO A CA 1
ATOM 1023 C C . PRO A 1 132 ? 11.892 -16.865 -15.047 1.00 34.59 132 PRO A C 1
ATOM 1025 O O . PRO A 1 132 ? 10.756 -16.900 -15.537 1.00 34.59 132 PRO A O 1
ATOM 1028 N N . PRO A 1 133 ? 12.859 -17.727 -15.417 1.00 38.94 133 PRO A N 1
ATOM 1029 C CA . PRO A 1 133 ? 12.726 -18.653 -16.547 1.00 38.94 133 PRO A CA 1
ATOM 1030 C C . PRO A 1 133 ? 11.578 -19.675 -16.419 1.00 38.94 133 PRO A C 1
ATOM 1032 O O . PRO A 1 133 ? 11.293 -20.364 -17.387 1.00 38.94 133 PRO A O 1
ATOM 1035 N N . ASN A 1 134 ? 10.882 -19.745 -15.274 1.00 37.97 134 ASN A N 1
ATOM 1036 C CA . ASN A 1 134 ? 9.803 -20.704 -15.004 1.00 37.97 134 ASN A CA 1
ATOM 1037 C C . ASN A 1 134 ? 8.530 -20.083 -14.390 1.00 37.97 134 ASN A C 1
ATOM 1039 O O . ASN A 1 134 ? 7.846 -20.731 -13.600 1.00 37.97 134 ASN A O 1
ATOM 1043 N N . THR A 1 135 ? 8.177 -18.837 -14.723 1.00 37.44 135 THR A N 1
ATOM 1044 C CA . THR A 1 135 ? 6.866 -18.295 -14.305 1.00 37.44 135 THR A CA 1
ATOM 1045 C C . THR A 1 135 ? 5.810 -18.670 -15.349 1.00 37.44 135 THR A C 1
ATOM 1047 O O . THR A 1 135 ? 5.909 -18.181 -16.477 1.00 37.44 135 THR A O 1
ATOM 1050 N N . PRO A 1 136 ? 4.798 -19.508 -15.042 1.00 31.45 136 PRO A N 1
ATOM 1051 C CA . PRO A 1 136 ? 3.683 -19.692 -15.962 1.00 31.45 136 PRO A CA 1
ATOM 1052 C C . PRO A 1 136 ? 2.995 -18.334 -16.189 1.00 31.45 136 PRO A C 1
ATOM 1054 O O . PRO A 1 136 ? 2.882 -17.539 -15.250 1.00 31.45 136 PRO A O 1
ATOM 1057 N N . PRO A 1 137 ? 2.558 -18.023 -17.420 1.00 32.09 137 PRO A N 1
ATOM 1058 C CA . PRO A 1 137 ? 2.059 -16.699 -17.757 1.00 32.09 137 PRO A CA 1
ATOM 1059 C C . PRO A 1 137 ? 0.723 -16.443 -17.049 1.00 32.09 137 PRO A C 1
ATOM 1061 O O . PRO A 1 137 ? -0.336 -16.863 -17.507 1.00 32.09 137 PRO A O 1
ATOM 1064 N N . LEU A 1 138 ? 0.752 -15.708 -15.936 1.00 37.00 138 LEU A N 1
ATOM 1065 C CA . LEU A 1 138 ? -0.458 -15.287 -15.213 1.00 37.00 138 LEU A CA 1
ATOM 1066 C C . LEU A 1 138 ? -1.223 -14.146 -15.912 1.00 37.00 138 LEU A C 1
ATOM 1068 O O . LEU A 1 138 ? -2.247 -13.691 -15.410 1.00 37.00 138 LEU A O 1
ATOM 1072 N N . LEU A 1 139 ? -0.777 -13.701 -17.092 1.00 38.56 139 LEU A N 1
ATOM 1073 C CA . LEU A 1 139 ? -1.371 -12.568 -17.814 1.00 38.56 139 LEU A CA 1
ATOM 1074 C C . LEU A 1 139 ? -2.034 -12.918 -19.152 1.00 38.56 139 LEU A C 1
ATOM 1076 O O . LEU A 1 139 ? -2.550 -12.026 -19.818 1.00 38.56 139 LEU A O 1
ATOM 1080 N N . THR A 1 140 ? -2.138 -14.196 -19.525 1.00 31.34 140 THR A N 1
ATOM 1081 C CA . THR A 1 140 ? -2.898 -14.578 -20.733 1.00 31.34 140 THR A CA 1
ATOM 1082 C C . THR A 1 140 ? -4.414 -14.668 -20.482 1.00 31.34 140 THR A C 1
ATOM 1084 O O . THR A 1 140 ? -5.193 -14.677 -21.430 1.00 31.34 140 THR A O 1
ATOM 1087 N N . ASN A 1 141 ? -4.868 -14.668 -19.220 1.00 29.92 141 ASN A N 1
ATOM 1088 C CA . ASN A 1 141 ? -6.276 -14.919 -18.869 1.00 29.92 141 ASN A CA 1
ATOM 1089 C C . ASN A 1 141 ? -7.100 -13.697 -18.425 1.00 29.92 141 ASN A C 1
ATOM 1091 O O . ASN A 1 141 ? -8.308 -13.837 -18.223 1.00 29.92 141 ASN A O 1
ATOM 1095 N N . PHE A 1 142 ? -6.523 -12.491 -18.347 1.00 33.03 142 PHE A N 1
ATOM 1096 C CA . PHE A 1 142 ? -7.305 -11.282 -18.029 1.00 33.03 142 PHE A CA 1
ATOM 1097 C C . PHE A 1 142 ? -8.353 -10.964 -19.113 1.00 33.03 142 PHE A C 1
ATOM 1099 O O . PHE A 1 142 ? -9.496 -10.626 -18.798 1.00 33.03 142 PHE A O 1
ATOM 1106 N N . GLY A 1 143 ? -8.014 -11.167 -20.392 1.00 31.80 143 GLY A N 1
ATOM 1107 C CA . GLY A 1 143 ? -8.958 -10.995 -21.505 1.00 31.80 143 GLY A CA 1
ATOM 1108 C C . GLY A 1 143 ? -10.076 -12.046 -21.530 1.00 31.80 143 GLY A C 1
ATOM 1109 O O . GLY A 1 143 ? -11.214 -11.748 -21.900 1.00 31.80 143 GLY A O 1
ATOM 1110 N N . THR A 1 144 ? -9.781 -13.268 -21.087 1.00 33.25 144 THR A N 1
ATOM 1111 C CA . THR A 1 144 ? -10.727 -14.395 -21.102 1.00 33.25 144 THR A CA 1
ATOM 1112 C C . THR A 1 144 ? -11.708 -14.332 -19.926 1.00 33.25 144 THR A C 1
ATOM 1114 O O . THR A 1 144 ? -12.891 -14.633 -20.093 1.00 33.25 144 THR A O 1
ATOM 1117 N N . PHE A 1 145 ? -11.271 -13.859 -18.751 1.00 32.56 145 PHE A N 1
ATOM 1118 C CA . PHE A 1 145 ? -12.133 -13.719 -17.571 1.00 32.56 145 PHE A CA 1
ATOM 1119 C C . PHE A 1 145 ? -13.181 -12.604 -17.727 1.00 32.56 145 PHE A C 1
ATOM 1121 O O . PHE A 1 145 ? -14.348 -12.796 -17.377 1.00 32.56 145 PHE A O 1
ATOM 1128 N N . MET A 1 146 ? -12.803 -11.473 -18.336 1.00 34.78 146 MET A N 1
ATOM 1129 C CA . MET A 1 146 ? -13.738 -10.377 -18.626 1.00 34.78 146 MET A CA 1
ATOM 1130 C C . MET A 1 146 ? -14.795 -10.779 -19.669 1.00 34.78 146 MET A C 1
ATOM 1132 O O . MET A 1 146 ? -15.972 -10.451 -19.507 1.00 34.78 146 MET A O 1
ATOM 1136 N N . LYS A 1 147 ? -14.428 -11.573 -20.688 1.00 33.12 147 LYS A N 1
ATOM 1137 C CA . LYS A 1 147 ? -15.405 -12.133 -21.643 1.00 33.12 147 LYS A CA 1
ATOM 1138 C C . LYS A 1 147 ? -16.337 -13.164 -20.999 1.00 33.12 147 LYS A C 1
ATOM 1140 O O . LYS A 1 147 ? -17.535 -13.131 -21.272 1.00 33.12 147 LYS A O 1
ATOM 1145 N N . SER A 1 148 ? -15.825 -14.020 -20.113 1.00 34.25 148 SER A N 1
ATOM 1146 C CA . SER A 1 148 ? -16.618 -15.038 -19.403 1.00 34.25 148 SER A CA 1
ATOM 1147 C C . SER A 1 148 ? -17.676 -14.425 -18.470 1.00 34.25 148 SER A C 1
ATOM 1149 O O . SER A 1 148 ? -18.841 -14.824 -18.509 1.00 34.25 148 SER A O 1
ATOM 1151 N N . LYS A 1 149 ? -17.330 -13.381 -17.698 1.00 42.31 149 LYS A N 1
ATOM 1152 C CA . LYS A 1 149 ? -18.304 -12.689 -16.831 1.00 42.31 149 LYS A CA 1
ATOM 1153 C C . LYS A 1 149 ? -19.312 -11.828 -17.600 1.00 42.31 149 LYS A C 1
ATOM 1155 O O . LYS A 1 149 ? -20.443 -11.685 -17.142 1.00 42.31 149 LYS A O 1
ATOM 1160 N N . SER A 1 150 ? -18.937 -11.295 -18.765 1.00 40.41 150 SER A N 1
ATOM 1161 C CA . SER A 1 150 ? -19.845 -10.532 -19.634 1.00 40.41 150 SER A CA 1
ATOM 1162 C C . SER A 1 150 ? -20.941 -11.409 -20.259 1.00 40.41 150 SER A C 1
ATOM 1164 O O . SER A 1 150 ? -22.090 -10.978 -20.315 1.00 40.41 150 SER A O 1
ATOM 1166 N N . HIS A 1 151 ? -20.636 -12.651 -20.649 1.00 35.66 151 HIS A N 1
ATOM 1167 C CA . HIS A 1 151 ? -21.617 -13.533 -21.301 1.00 35.66 151 HIS A CA 1
ATOM 1168 C C . HIS A 1 151 ? -22.568 -14.241 -20.321 1.00 35.66 151 HIS A C 1
ATOM 1170 O O . HIS A 1 151 ? -23.632 -14.690 -20.733 1.00 35.66 151 HIS A O 1
ATOM 1176 N N . ASN A 1 152 ? -22.232 -14.313 -19.027 1.00 38.66 152 ASN A N 1
ATOM 1177 C CA . ASN A 1 152 ? -23.018 -15.067 -18.038 1.00 38.66 152 ASN A CA 1
ATOM 1178 C C . ASN A 1 152 ? -23.941 -14.204 -17.151 1.00 38.66 152 ASN A C 1
ATOM 1180 O O . ASN A 1 152 ? -24.638 -14.731 -16.288 1.00 38.66 152 ASN A O 1
ATOM 1184 N N . LYS A 1 153 ? -23.962 -12.875 -17.347 1.00 39.06 153 LYS A N 1
ATOM 1185 C CA . LYS A 1 153 ? -24.900 -11.961 -16.660 1.00 39.06 153 LYS A CA 1
ATOM 1186 C C . LYS A 1 153 ? -26.104 -11.545 -17.510 1.00 39.06 153 LYS A C 1
ATOM 1188 O O . LYS A 1 153 ? -27.085 -11.072 -16.947 1.00 39.06 153 LYS A O 1
ATOM 1193 N N . ALA A 1 154 ? -26.064 -11.752 -18.827 1.00 39.75 154 ALA A N 1
ATOM 1194 C CA . ALA A 1 154 ? -27.143 -11.350 -19.734 1.00 39.75 154 ALA A CA 1
ATOM 1195 C C . ALA A 1 154 ? -28.337 -12.330 -19.777 1.00 39.75 154 ALA A C 1
ATOM 1197 O O . ALA A 1 154 ? -29.368 -12.002 -20.348 1.00 39.75 154 ALA A O 1
ATOM 1198 N N . SER A 1 155 ? -28.237 -13.510 -19.156 1.00 38.56 155 SER A N 1
ATOM 1199 C CA . SER A 1 155 ? -29.266 -14.564 -19.196 1.00 38.56 155 SER A CA 1
ATOM 1200 C C . SER A 1 155 ? -29.972 -14.820 -17.853 1.00 38.56 155 SER A C 1
ATOM 1202 O O . SER A 1 155 ? -30.688 -15.809 -17.715 1.00 38.56 155 SER A O 1
ATOM 1204 N N . ARG A 1 156 ? -29.797 -13.945 -16.847 1.00 38.88 156 ARG A N 1
ATOM 1205 C CA . ARG A 1 156 ? -30.396 -14.117 -15.503 1.00 38.88 156 ARG A CA 1
ATOM 1206 C C . ARG A 1 156 ? -31.099 -12.894 -14.909 1.00 38.88 156 ARG A C 1
ATOM 1208 O O . ARG A 1 156 ? -31.398 -12.888 -13.720 1.00 38.88 156 ARG A O 1
ATOM 1215 N N . LEU A 1 157 ? -31.416 -11.895 -15.725 1.00 33.31 157 LEU A N 1
ATOM 1216 C CA . LEU A 1 157 ? -32.332 -10.818 -15.349 1.00 33.31 157 LEU A CA 1
ATOM 1217 C C . LEU A 1 157 ? -33.535 -10.880 -16.286 1.00 33.31 157 LEU A C 1
ATOM 1219 O O . LEU A 1 157 ? -33.535 -10.276 -17.351 1.00 33.31 157 LEU A O 1
ATOM 1223 N N . GLY A 1 158 ? -34.523 -11.683 -15.889 1.00 34.62 158 GLY A N 1
ATOM 1224 C CA . GLY A 1 158 ? -35.883 -11.536 -16.380 1.00 34.62 158 GLY A CA 1
ATOM 1225 C C . GLY A 1 158 ? -36.484 -10.289 -15.742 1.00 34.62 158 GLY A C 1
ATOM 1226 O O . GLY A 1 158 ? -36.775 -10.289 -14.547 1.00 34.62 158 GLY A O 1
ATOM 1227 N N . PHE A 1 159 ? -36.602 -9.244 -16.551 1.00 38.75 159 PHE A N 1
ATOM 1228 C CA . PHE A 1 159 ? -37.776 -8.384 -16.576 1.00 38.75 159 PHE A CA 1
ATOM 1229 C C . PHE A 1 159 ? -38.464 -8.630 -17.916 1.00 38.75 159 PHE A C 1
ATOM 1231 O O . PHE A 1 159 ? -37.725 -8.754 -18.921 1.00 38.75 159 PHE A O 1
#

Sequence (159 aa):
MVNNALIDKLFNSQDWETSFGSFLSSLEPNDLAGVWTAENGGLLFNLSPQAGHKPIQGRKVADWEAEIGKLYSQAAQEFDEAKRKAIYAETQRLAQEYLPCIYLINRLEMMAVRDGTKCPPSAIASKASNTPPNTPPLLTNFGTFMKSKSHNKASRLGF

pLDDT: mean 71.96, std 21.25, range [29.92, 97.31]